Protein AF-A0A914X8B9-F1 (afdb_monomer_lite)

Sequence (80 aa):
MDVEEWLRRRLPTLFTKYGAIFMENNITGRVLVEITDTSLCELGILDCDHRQELLHGILREKLRSDLEELTNIASSSRFT

Structure (mmCIF, N/CA/C/O backbone):
data_AF-A0A914X8B9-F1
#
_entry.id   AF-A0A914X8B9-F1
#
loop_
_atom_site.group_PDB
_atom_site.id
_atom_site.type_symbol
_atom_site.label_atom_id
_atom_site.label_alt_id
_atom_site.label_comp_id
_atom_site.label_asym_id
_atom_site.label_entity_id
_atom_site.label_seq_id
_atom_site.pdbx_PDB_ins_code
_atom_site.Cartn_x
_atom_site.Cartn_y
_atom_site.Cartn_z
_atom_site.occupancy
_atom_site.B_iso_or_equiv
_atom_site.auth_seq_id
_atom_site.auth_comp_id
_atom_site.auth_asym_id
_atom_site.auth_atom_id
_atom_site.pdbx_PDB_model_num
ATOM 1 N N . MET A 1 1 ? -9.007 9.403 2.077 1.00 76.44 1 MET A N 1
ATOM 2 C CA . MET A 1 1 ? -7.916 9.554 1.091 1.00 76.44 1 MET A CA 1
ATOM 3 C C . MET A 1 1 ? -8.125 8.483 0.042 1.00 76.44 1 MET A C 1
ATOM 5 O O . MET A 1 1 ? -8.450 7.367 0.432 1.00 76.44 1 MET A O 1
ATOM 9 N N . ASP A 1 2 ? -8.034 8.829 -1.239 1.00 90.00 2 ASP A N 1
ATOM 10 C CA . ASP A 1 2 ? -8.171 7.853 -2.328 1.00 90.00 2 ASP A CA 1
ATOM 11 C C . ASP A 1 2 ? -6.907 6.974 -2.453 1.00 90.00 2 ASP A C 1
ATOM 13 O O . ASP A 1 2 ? -5.830 7.382 -2.007 1.00 90.00 2 ASP A O 1
ATOM 17 N N . VAL A 1 3 ? -7.019 5.773 -3.035 1.00 93.94 3 VAL A N 1
ATOM 18 C CA . VAL A 1 3 ? -5.888 4.841 -3.216 1.00 93.94 3 VAL A CA 1
ATOM 19 C C . VAL A 1 3 ? -4.792 5.454 -4.083 1.00 93.94 3 VAL A C 1
ATOM 21 O O . VAL A 1 3 ? -3.611 5.291 -3.771 1.00 93.94 3 VAL A O 1
ATOM 24 N N . GLU A 1 4 ? -5.159 6.209 -5.121 1.00 94.75 4 GLU A N 1
ATOM 25 C CA . GLU A 1 4 ? -4.203 6.901 -5.988 1.00 94.75 4 GLU A CA 1
ATOM 26 C C . GLU A 1 4 ? -3.370 7.910 -5.196 1.00 94.75 4 GLU A C 1
ATOM 28 O O . GLU A 1 4 ? -2.137 7.934 -5.262 1.00 94.75 4 GLU A O 1
ATOM 33 N N . GLU A 1 5 ? -4.056 8.736 -4.410 1.00 95.38 5 GLU A N 1
ATOM 34 C CA . GLU A 1 5 ? -3.438 9.766 -3.590 1.00 95.38 5 GLU A CA 1
ATOM 35 C C . GLU A 1 5 ? -2.551 9.153 -2.503 1.00 95.38 5 GLU A C 1
ATOM 37 O O . GLU A 1 5 ? -1.430 9.622 -2.281 1.00 95.38 5 GLU A O 1
ATOM 42 N N . TRP A 1 6 ? -3.027 8.090 -1.853 1.00 95.50 6 TRP A N 1
ATOM 43 C CA . TRP A 1 6 ? -2.267 7.356 -0.851 1.00 95.50 6 TRP A CA 1
ATOM 44 C C . TRP A 1 6 ? -0.977 6.782 -1.443 1.00 95.50 6 TRP A C 1
ATOM 46 O O . TRP A 1 6 ? 0.108 7.051 -0.919 1.00 95.50 6 TRP A O 1
ATOM 56 N N . LEU A 1 7 ? -1.074 6.063 -2.565 1.00 96.62 7 LEU A N 1
ATOM 57 C CA . LEU A 1 7 ? 0.068 5.410 -3.200 1.00 96.62 7 LEU A CA 1
ATOM 58 C C . LEU A 1 7 ? 1.093 6.451 -3.668 1.00 96.62 7 LEU A C 1
ATOM 60 O O . LEU A 1 7 ? 2.282 6.324 -3.375 1.00 96.62 7 LEU A O 1
ATOM 64 N N . ARG A 1 8 ? 0.632 7.541 -4.296 1.00 97.00 8 ARG A N 1
ATOM 65 C CA . ARG A 1 8 ? 1.486 8.656 -4.734 1.00 97.00 8 ARG A CA 1
ATOM 66 C C . ARG A 1 8 ? 2.214 9.336 -3.574 1.00 97.00 8 ARG A C 1
ATOM 68 O O . ARG A 1 8 ? 3.387 9.671 -3.710 1.00 97.00 8 ARG A O 1
ATOM 75 N N . ARG A 1 9 ? 1.534 9.574 -2.447 1.00 96.00 9 ARG A N 1
ATOM 76 C CA . ARG A 1 9 ? 2.108 10.301 -1.299 1.00 96.00 9 ARG A CA 1
ATOM 77 C C . ARG A 1 9 ? 3.017 9.435 -0.435 1.00 96.00 9 ARG A C 1
ATOM 79 O O . ARG A 1 9 ? 3.999 9.942 0.100 1.00 96.00 9 ARG A O 1
ATOM 86 N N . ARG A 1 10 ? 2.659 8.167 -0.226 1.00 95.12 10 ARG A N 1
ATOM 87 C CA . ARG A 1 10 ? 3.365 7.276 0.708 1.00 95.12 10 ARG A CA 1
ATOM 88 C C . ARG A 1 10 ? 4.461 6.463 0.037 1.00 95.12 10 ARG A C 1
ATOM 90 O O . ARG A 1 10 ? 5.466 6.198 0.686 1.00 95.12 10 ARG A O 1
ATOM 97 N N . LEU A 1 11 ? 4.268 6.088 -1.226 1.00 96.75 11 LEU A N 1
ATOM 98 C CA . LEU A 1 11 ? 5.135 5.173 -1.965 1.00 96.75 11 LEU A CA 1
ATOM 99 C C . LEU A 1 11 ? 5.378 5.703 -3.395 1.00 96.75 11 LEU A C 1
ATOM 101 O O . LEU A 1 11 ? 5.045 5.025 -4.367 1.00 96.75 11 LEU A O 1
ATOM 105 N N . PRO A 1 12 ? 5.953 6.912 -3.571 1.00 97.56 12 PRO A N 1
ATOM 106 C CA . PRO A 1 12 ? 6.048 7.576 -4.879 1.00 97.56 12 PRO A CA 1
ATOM 107 C C . PRO A 1 12 ? 6.815 6.757 -5.932 1.00 97.56 12 PRO A C 1
ATOM 109 O O . PRO A 1 12 ? 6.458 6.749 -7.114 1.00 97.56 12 PRO A O 1
ATOM 112 N N . THR A 1 13 ? 7.840 6.014 -5.508 1.00 97.75 13 THR A N 1
ATOM 113 C CA . THR A 1 13 ? 8.607 5.121 -6.387 1.00 97.75 13 THR A CA 1
ATOM 114 C C . THR A 1 13 ? 7.744 3.973 -6.908 1.00 97.75 13 THR A C 1
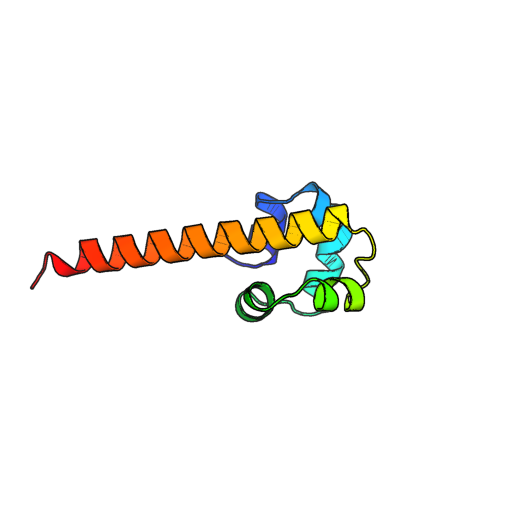ATOM 116 O O . THR A 1 13 ? 7.783 3.664 -8.098 1.00 97.75 13 THR A O 1
ATOM 119 N N . LEU A 1 14 ? 6.923 3.367 -6.046 1.00 97.44 14 LEU A N 1
ATOM 120 C CA . LEU A 1 14 ? 6.026 2.276 -6.431 1.00 97.44 14 LEU A CA 1
ATOM 121 C C . LEU A 1 14 ? 4.801 2.790 -7.183 1.00 97.44 14 LEU A C 1
ATOM 123 O O . LEU A 1 14 ? 4.347 2.122 -8.103 1.00 97.44 14 LEU A O 1
ATOM 127 N N . PHE A 1 15 ? 4.324 4.000 -6.883 1.00 97.81 15 PHE A N 1
ATOM 128 C CA . PHE A 1 15 ? 3.304 4.680 -7.680 1.00 97.81 15 PHE A CA 1
ATOM 129 C C . PHE A 1 15 ? 3.749 4.836 -9.136 1.00 97.81 15 PHE A C 1
ATOM 131 O O . PHE A 1 15 ? 2.988 4.542 -10.051 1.00 97.81 15 PHE A O 1
ATOM 138 N N . THR A 1 16 ? 5.003 5.233 -9.359 1.00 97.62 16 THR A N 1
ATOM 139 C CA . THR A 1 16 ? 5.551 5.388 -10.716 1.00 97.62 16 THR A CA 1
ATOM 140 C C . THR A 1 16 ? 5.571 4.061 -11.485 1.00 97.62 16 THR A C 1
ATOM 142 O O . THR A 1 16 ? 5.362 4.053 -12.694 1.00 97.62 16 THR A O 1
ATOM 145 N N . LYS A 1 17 ? 5.799 2.935 -10.796 1.00 97.69 17 LYS A N 1
ATOM 146 C CA . LYS A 1 17 ? 5.881 1.602 -11.417 1.00 97.69 17 LYS A CA 1
ATOM 147 C C . LYS A 1 17 ? 4.518 0.926 -11.584 1.00 97.69 17 LYS A C 1
ATOM 149 O O . LYS A 1 17 ? 4.267 0.300 -12.605 1.00 97.69 17 LYS A O 1
ATOM 154 N N . TYR A 1 18 ? 3.664 1.027 -10.571 1.00 97.81 18 TYR A N 1
ATOM 155 C CA . TYR A 1 18 ? 2.469 0.195 -10.411 1.00 97.81 18 TYR A CA 1
ATOM 156 C C . TYR A 1 18 ? 1.178 1.004 -10.291 1.00 97.81 18 TYR A C 1
ATOM 158 O O . TYR A 1 18 ? 0.104 0.415 -10.247 1.00 97.81 18 TYR A O 1
ATOM 166 N N . GLY A 1 19 ? 1.243 2.338 -10.274 1.00 96.31 19 GLY A N 1
ATOM 167 C CA . GLY A 1 19 ? 0.063 3.194 -10.149 1.00 96.31 19 GLY A CA 1
ATOM 168 C C . GLY A 1 19 ? -0.998 2.883 -11.202 1.00 96.31 19 GLY A C 1
ATOM 169 O O . GLY A 1 19 ? -2.161 2.718 -10.847 1.00 96.31 19 GLY A O 1
ATOM 170 N N . ALA A 1 20 ? -0.591 2.694 -12.463 1.00 96.69 20 ALA A N 1
ATOM 171 C CA . ALA A 1 20 ? -1.497 2.294 -13.541 1.00 96.69 20 ALA A CA 1
ATOM 172 C C . ALA A 1 20 ? -2.206 0.962 -13.244 1.00 96.69 20 ALA A C 1
ATOM 174 O O . ALA A 1 20 ? -3.423 0.900 -13.353 1.00 96.69 20 ALA A O 1
ATOM 175 N N . ILE A 1 21 ? -1.482 -0.055 -12.755 1.00 96.56 21 ILE A N 1
ATOM 176 C CA . ILE A 1 21 ? -2.053 -1.366 -12.400 1.00 96.56 21 ILE A CA 1
ATOM 177 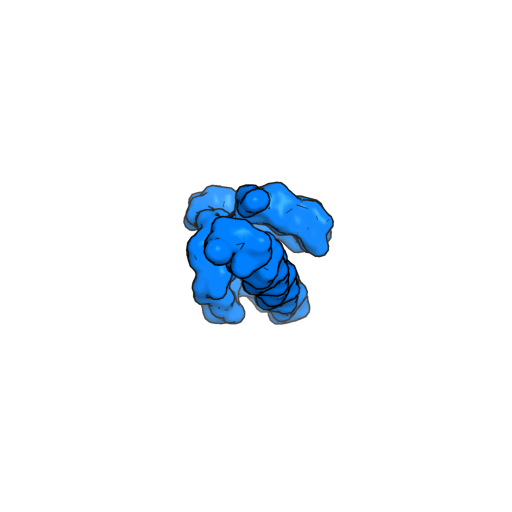C C . ILE A 1 21 ? -3.158 -1.213 -11.349 1.00 96.56 21 ILE A C 1
ATOM 179 O O . ILE A 1 21 ? -4.225 -1.811 -11.484 1.00 96.56 21 ILE A O 1
ATOM 183 N N . PHE A 1 22 ? -2.932 -0.391 -10.320 1.00 95.50 22 PHE A N 1
ATOM 184 C CA . PHE A 1 22 ? -3.932 -0.143 -9.278 1.00 95.50 22 PHE A CA 1
ATOM 185 C C . PHE A 1 22 ? -5.173 0.579 -9.826 1.00 95.50 22 PHE A C 1
ATOM 187 O O . PHE A 1 22 ? -6.288 0.237 -9.432 1.00 95.50 22 PHE A O 1
ATOM 194 N N . MET A 1 23 ? -5.004 1.536 -10.747 1.00 94.88 23 MET A N 1
ATOM 195 C CA . MET A 1 23 ? -6.130 2.266 -11.346 1.00 94.88 23 MET A CA 1
ATOM 196 C C . MET A 1 23 ? -6.915 1.411 -12.344 1.00 94.88 23 MET A C 1
ATOM 198 O O . MET A 1 23 ? -8.140 1.369 -12.291 1.00 94.88 23 MET A O 1
ATOM 202 N N . GLU A 1 24 ? -6.225 0.689 -13.226 1.00 96.12 24 GLU A N 1
ATOM 203 C CA . GLU A 1 24 ? -6.834 -0.161 -14.257 1.00 96.12 24 GLU A CA 1
ATOM 204 C C . GLU A 1 24 ? -7.636 -1.317 -13.646 1.00 96.12 24 GLU A C 1
ATOM 206 O O . GLU A 1 24 ? -8.710 -1.658 -14.139 1.00 96.12 24 GLU A O 1
ATOM 211 N N . ASN A 1 25 ? -7.164 -1.872 -12.525 1.00 94.62 25 ASN A N 1
ATOM 212 C CA . ASN A 1 25 ? -7.883 -2.902 -11.772 1.00 94.62 25 ASN A CA 1
ATOM 213 C C . ASN A 1 25 ? -8.923 -2.325 -10.794 1.00 94.62 25 ASN A C 1
ATOM 215 O O . ASN A 1 25 ? -9.524 -3.079 -10.031 1.00 94.62 25 ASN A O 1
ATOM 219 N N . ASN A 1 26 ? -9.158 -1.005 -10.811 1.00 92.88 26 ASN A N 1
ATOM 220 C CA . ASN A 1 26 ? -10.103 -0.303 -9.936 1.00 92.88 26 ASN A CA 1
ATOM 221 C C . ASN A 1 26 ? -9.922 -0.666 -8.451 1.00 92.88 26 ASN A C 1
ATOM 223 O O . ASN A 1 26 ? -10.891 -0.931 -7.731 1.00 92.88 26 ASN A O 1
ATOM 227 N N . ILE A 1 27 ? -8.671 -0.705 -7.983 1.00 93.12 27 ILE A N 1
ATOM 228 C CA . ILE A 1 27 ? -8.367 -1.034 -6.590 1.00 93.12 27 ILE A CA 1
ATOM 229 C C . ILE A 1 27 ? -8.876 0.096 -5.692 1.00 93.12 27 ILE A C 1
ATOM 231 O O . ILE A 1 27 ? -8.279 1.165 -5.594 1.00 93.12 27 ILE A O 1
ATOM 235 N N . THR A 1 28 ? -9.997 -0.153 -5.018 1.00 92.88 28 THR A N 1
ATOM 236 C CA . THR A 1 28 ? -10.584 0.773 -4.040 1.00 92.88 28 THR A CA 1
ATOM 237 C C . THR A 1 28 ? -9.928 0.624 -2.670 1.00 92.88 28 THR A C 1
ATOM 239 O O . THR A 1 28 ? -9.284 -0.384 -2.388 1.00 92.88 28 THR A O 1
ATOM 242 N N . GLY A 1 29 ? -10.143 1.586 -1.764 1.00 89.69 29 GLY A N 1
ATOM 243 C CA . GLY A 1 29 ? -9.600 1.517 -0.400 1.00 89.69 29 GLY A CA 1
ATOM 244 C C . GLY A 1 29 ? -10.016 0.251 0.362 1.00 89.69 29 GLY A C 1
ATOM 245 O O . GLY A 1 29 ? -9.226 -0.279 1.136 1.00 89.69 29 GLY A O 1
ATOM 246 N N . ARG A 1 30 ? -11.217 -0.284 0.090 1.00 90.75 30 ARG A N 1
ATOM 247 C CA . ARG A 1 30 ? -11.682 -1.561 0.656 1.00 90.75 30 ARG A CA 1
ATOM 248 C C . ARG A 1 30 ? -10.888 -2.750 0.110 1.00 90.75 30 ARG A C 1
ATOM 250 O O . ARG A 1 30 ? -10.454 -3.589 0.881 1.00 90.75 30 ARG A O 1
ATOM 257 N N . VAL A 1 31 ? -10.657 -2.800 -1.200 1.00 92.94 31 VAL A N 1
ATOM 258 C CA . VAL A 1 31 ? -9.862 -3.877 -1.815 1.00 92.94 31 VAL A CA 1
ATOM 259 C C . VAL A 1 31 ? -8.401 -3.784 -1.370 1.00 92.94 31 VAL A C 1
ATOM 261 O O . VAL A 1 31 ? -7.777 -4.793 -1.060 1.00 92.94 31 VAL A O 1
ATOM 264 N N . LEU A 1 32 ? -7.866 -2.564 -1.262 1.00 91.69 32 LEU A N 1
ATOM 265 C CA . LEU A 1 32 ? -6.498 -2.306 -0.821 1.00 91.69 32 LEU A CA 1
ATOM 266 C C . LEU A 1 32 ? -6.219 -2.893 0.568 1.00 91.69 32 LEU A C 1
ATOM 268 O O . LEU A 1 32 ? -5.140 -3.431 0.799 1.00 91.69 32 LEU A O 1
ATOM 272 N N . VAL A 1 33 ? -7.176 -2.816 1.497 1.00 90.69 33 VAL A N 1
ATOM 273 C CA . VAL A 1 33 ? -6.997 -3.390 2.837 1.00 90.69 33 VAL A CA 1
ATOM 274 C C . VAL A 1 33 ? -7.082 -4.919 2.858 1.00 90.69 33 VAL A C 1
ATOM 276 O O . VAL A 1 33 ? -6.596 -5.522 3.811 1.00 90.69 33 VAL A O 1
ATOM 279 N N . GLU A 1 34 ? -7.629 -5.559 1.831 1.00 93.56 34 GLU A N 1
ATOM 280 C CA . GLU A 1 34 ? -7.706 -7.024 1.720 1.00 93.56 34 GLU A CA 1
ATOM 281 C C . GLU A 1 34 ? -6.587 -7.616 0.849 1.00 93.56 34 GLU A C 1
ATOM 283 O O . GLU A 1 34 ? -6.423 -8.834 0.807 1.00 93.56 34 GLU A O 1
ATOM 288 N N . ILE A 1 35 ? -5.790 -6.771 0.184 1.00 94.94 35 ILE A N 1
ATOM 289 C CA . ILE A 1 35 ? -4.680 -7.206 -0.665 1.00 94.94 35 ILE A CA 1
ATOM 290 C C . ILE A 1 35 ? -3.683 -8.071 0.119 1.00 94.94 35 ILE A C 1
ATOM 292 O O . ILE A 1 35 ? -3.218 -7.718 1.207 1.00 94.94 35 ILE A O 1
ATOM 296 N N . THR A 1 36 ? -3.320 -9.197 -0.493 1.00 96.81 36 THR A N 1
ATOM 297 C CA . THR A 1 36 ? -2.303 -10.135 -0.006 1.00 96.81 36 THR A CA 1
ATOM 298 C C . THR A 1 36 ? -1.096 -10.171 -0.944 1.00 96.81 36 THR A C 1
ATOM 300 O O . THR A 1 36 ? -1.150 -9.644 -2.057 1.00 96.81 36 THR A O 1
ATOM 303 N N . ASP A 1 37 ? -0.009 -10.826 -0.524 1.00 97.75 37 ASP A N 1
ATOM 304 C CA . ASP A 1 37 ? 1.152 -11.069 -1.396 1.00 97.75 37 ASP A CA 1
ATOM 305 C C . ASP A 1 37 ? 0.751 -11.780 -2.701 1.00 97.75 37 ASP A C 1
ATOM 307 O O . ASP A 1 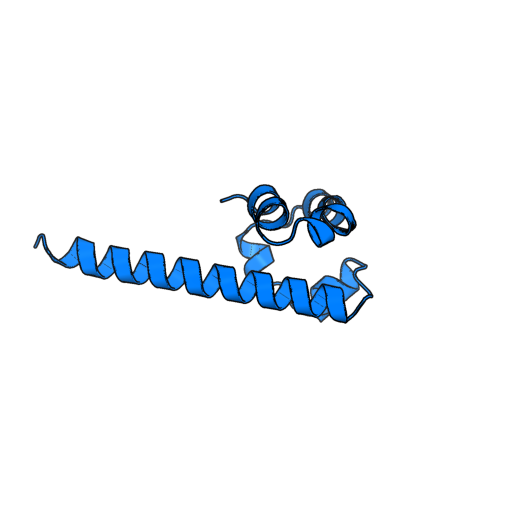37 ? 1.169 -11.374 -3.787 1.00 97.75 37 ASP A O 1
ATOM 311 N N . THR A 1 38 ? -0.141 -12.772 -2.604 1.00 97.75 38 THR A N 1
ATOM 312 C CA . THR A 1 38 ? -0.686 -13.497 -3.757 1.00 97.75 38 THR A CA 1
ATOM 313 C C . THR A 1 38 ? -1.453 -12.566 -4.690 1.00 97.75 38 THR A C 1
ATOM 315 O O . THR A 1 38 ? -1.210 -12.586 -5.892 1.00 97.75 38 THR A O 1
ATOM 318 N N . SER A 1 39 ? -2.306 -11.689 -4.151 1.00 97.19 39 SER A N 1
ATOM 319 C CA . SER A 1 39 ? -3.057 -10.714 -4.956 1.00 97.19 39 SER A CA 1
ATOM 320 C C . SER A 1 39 ? -2.124 -9.783 -5.736 1.00 97.19 39 SER A C 1
ATOM 322 O O . SER A 1 39 ? -2.366 -9.489 -6.901 1.00 97.19 39 SER A O 1
ATOM 324 N N . LEU A 1 40 ? -1.023 -9.337 -5.122 1.00 97.56 40 LEU A N 1
ATOM 325 C CA . LEU A 1 40 ? -0.026 -8.504 -5.801 1.00 97.56 40 LEU A CA 1
ATOM 326 C C . LEU A 1 40 ? 0.724 -9.280 -6.896 1.00 97.56 40 LEU A C 1
ATOM 328 O O . LEU A 1 40 ? 1.006 -8.716 -7.953 1.00 97.56 40 LEU A O 1
ATOM 332 N N . CYS A 1 41 ? 1.015 -10.567 -6.678 1.00 97.38 41 CYS A N 1
ATOM 333 C CA . CYS A 1 41 ? 1.586 -11.429 -7.716 1.00 97.38 41 CYS A C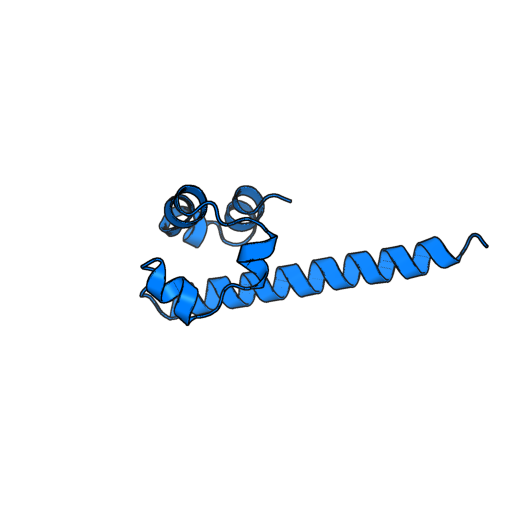A 1
ATOM 334 C C . CYS A 1 41 ? 0.639 -11.581 -8.913 1.00 97.3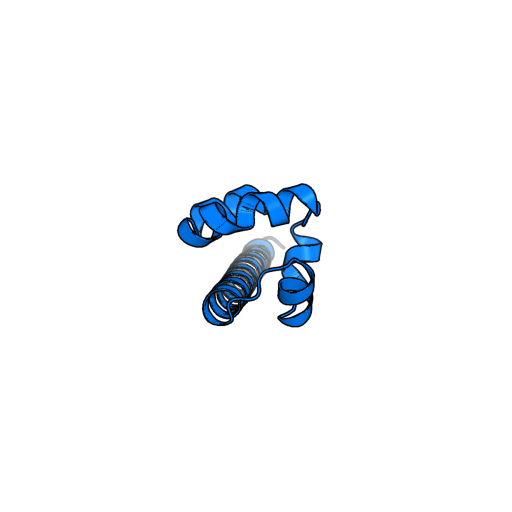8 41 CYS A C 1
ATOM 336 O O . CYS A 1 41 ? 1.080 -11.454 -10.054 1.00 97.38 41 CYS A O 1
ATOM 338 N N . GLU A 1 42 ? -0.650 -11.820 -8.660 1.00 96.88 42 GLU A N 1
ATOM 339 C CA . GLU A 1 42 ? -1.688 -11.955 -9.694 1.00 96.88 42 GLU A CA 1
ATOM 340 C C . GLU A 1 42 ? -1.884 -10.659 -10.495 1.00 96.88 42 GLU A C 1
ATOM 342 O O . GLU A 1 42 ? -2.129 -10.709 -11.697 1.00 96.88 42 GLU A O 1
ATOM 347 N N . LEU A 1 43 ? -1.678 -9.499 -9.863 1.00 95.69 43 LEU A N 1
ATOM 348 C CA . LEU A 1 43 ? -1.645 -8.186 -10.519 1.00 95.69 43 LEU A CA 1
ATOM 349 C C . LEU A 1 43 ? -0.364 -7.936 -11.344 1.00 95.69 43 LEU A C 1
ATOM 351 O O . LEU A 1 43 ? -0.225 -6.880 -11.959 1.00 95.69 43 LEU A O 1
ATOM 355 N N . GLY A 1 44 ? 0.585 -8.877 -11.362 1.00 96.50 44 GLY A N 1
ATOM 356 C CA . GLY A 1 44 ? 1.833 -8.781 -12.125 1.00 96.50 44 GLY A CA 1
ATOM 357 C C . GLY A 1 44 ? 2.997 -8.120 -11.378 1.00 96.50 44 GLY A C 1
ATOM 358 O O . GLY A 1 44 ? 4.034 -7.831 -11.978 1.00 96.50 44 GLY A O 1
ATOM 359 N N . ILE A 1 45 ? 2.878 -7.894 -10.067 1.00 97.50 45 ILE A N 1
ATOM 360 C CA . ILE A 1 45 ? 3.941 -7.311 -9.237 1.00 97.50 45 ILE A CA 1
ATOM 361 C C . ILE A 1 45 ? 4.843 -8.443 -8.728 1.00 97.50 45 ILE A C 1
ATOM 363 O O . ILE A 1 45 ? 4.707 -8.941 -7.613 1.00 97.50 45 ILE A O 1
ATOM 367 N N . LEU A 1 46 ? 5.765 -8.893 -9.581 1.00 97.69 46 LEU A N 1
ATOM 368 C CA . LEU A 1 46 ? 6.577 -10.096 -9.333 1.00 97.69 46 LEU A CA 1
ATOM 369 C C . LEU A 1 46 ? 7.809 -9.866 -8.444 1.00 97.69 46 LEU A C 1
ATOM 371 O O . LEU A 1 46 ? 8.344 -10.822 -7.881 1.00 97.69 46 LEU A O 1
ATOM 375 N N . ASP A 1 47 ? 8.224 -8.616 -8.267 1.00 98.19 47 ASP A N 1
ATOM 376 C CA . ASP A 1 47 ? 9.341 -8.243 -7.399 1.00 98.19 47 ASP A CA 1
ATOM 377 C C . ASP A 1 47 ? 8.942 -8.356 -5.917 1.00 98.19 47 ASP A C 1
ATOM 379 O O . ASP A 1 47 ? 7.993 -7.706 -5.469 1.00 98.19 47 ASP A O 1
ATOM 383 N N . CYS A 1 48 ? 9.638 -9.214 -5.165 1.00 97.94 48 CYS A N 1
ATOM 384 C CA . CYS A 1 48 ? 9.301 -9.500 -3.772 1.00 97.94 48 CYS A CA 1
ATOM 385 C C . CYS A 1 48 ? 9.521 -8.304 -2.844 1.00 97.94 48 CYS A C 1
ATOM 387 O O . CYS A 1 48 ? 8.715 -8.102 -1.936 1.00 97.94 48 CYS A O 1
ATOM 389 N N . ASP A 1 49 ? 10.552 -7.493 -3.085 1.00 98.19 49 ASP A N 1
ATOM 390 C CA . ASP A 1 49 ? 10.855 -6.335 -2.247 1.00 98.19 49 ASP A CA 1
ATOM 391 C C . ASP A 1 49 ? 9.783 -5.260 -2.440 1.00 98.19 49 ASP A C 1
ATOM 393 O O . ASP A 1 49 ? 9.259 -4.714 -1.467 1.00 98.19 49 ASP A O 1
ATOM 397 N N . HIS A 1 50 ? 9.353 -5.032 -3.686 1.00 98.44 50 HIS A N 1
ATOM 398 C CA . HIS A 1 50 ? 8.242 -4.118 -3.955 1.00 98.44 50 HIS A CA 1
ATOM 399 C C . HIS A 1 50 ? 6.919 -4.601 -3.345 1.00 98.44 50 HIS A C 1
ATOM 401 O O . HIS A 1 50 ? 6.156 -3.786 -2.821 1.00 98.44 50 HIS A O 1
ATOM 407 N N . ARG A 1 51 ? 6.621 -5.909 -3.399 1.00 98.31 51 ARG A N 1
ATOM 408 C CA . ARG A 1 51 ? 5.411 -6.452 -2.759 1.00 98.31 51 ARG A CA 1
ATOM 409 C C . ARG A 1 51 ? 5.447 -6.272 -1.249 1.00 98.31 51 ARG A C 1
ATOM 411 O O . ARG A 1 51 ? 4.459 -5.817 -0.674 1.00 98.31 51 ARG A O 1
ATOM 418 N N . GLN A 1 52 ? 6.575 -6.573 -0.610 1.00 98.38 52 GLN A N 1
ATOM 419 C CA . GLN A 1 52 ? 6.729 -6.353 0.826 1.00 98.38 52 GLN A CA 1
ATOM 420 C C . GLN A 1 52 ? 6.583 -4.875 1.193 1.00 98.38 52 GLN A C 1
ATOM 422 O O . GLN A 1 52 ? 5.895 -4.553 2.161 1.00 98.38 52 GLN A O 1
ATOM 427 N N . GLU A 1 53 ? 7.164 -3.967 0.411 1.00 98.31 53 GLU A N 1
ATOM 428 C CA . GLU A 1 53 ? 7.035 -2.528 0.642 1.00 98.31 53 GLU A CA 1
ATOM 429 C C . GLU A 1 53 ? 5.575 -2.051 0.515 1.00 98.31 53 GLU A C 1
ATOM 431 O O . GLU A 1 53 ? 5.099 -1.300 1.372 1.00 98.31 53 GLU A O 1
ATOM 436 N N . LEU A 1 54 ? 4.826 -2.547 -0.479 1.00 98.06 54 LEU A N 1
ATOM 437 C CA . LEU A 1 54 ? 3.385 -2.288 -0.613 1.00 98.06 54 LEU A CA 1
ATOM 438 C C . LEU A 1 54 ? 2.602 -2.801 0.598 1.00 98.06 54 LEU A C 1
ATOM 440 O O . LEU A 1 54 ? 1.840 -2.041 1.196 1.00 98.06 54 LEU A O 1
ATOM 444 N N . LEU A 1 55 ? 2.808 -4.059 0.993 1.00 98.31 55 LEU A N 1
ATOM 445 C CA . LEU A 1 55 ? 2.106 -4.674 2.124 1.00 98.31 55 LEU A CA 1
ATOM 446 C C . LEU A 1 55 ? 2.392 -3.939 3.439 1.00 98.31 55 LEU A C 1
ATOM 448 O O . LEU A 1 55 ? 1.468 -3.654 4.205 1.00 98.31 55 LEU A O 1
ATOM 452 N N . HIS A 1 56 ? 3.648 -3.560 3.684 1.00 97.94 56 HIS A N 1
ATOM 453 C CA . HIS A 1 56 ? 4.017 -2.746 4.840 1.00 97.94 56 HIS A CA 1
ATOM 454 C C . HIS A 1 56 ? 3.389 -1.351 4.785 1.00 97.94 56 HIS A C 1
ATOM 456 O O . HIS A 1 56 ? 2.917 -0.848 5.807 1.00 97.94 56 HIS A O 1
ATOM 462 N N . GLY A 1 57 ? 3.344 -0.723 3.609 1.00 97.12 57 GLY A N 1
ATOM 463 C CA . GLY A 1 57 ? 2.652 0.547 3.411 1.00 97.12 57 GLY A CA 1
ATOM 464 C C . GLY A 1 57 ? 1.169 0.457 3.771 1.00 97.12 57 GLY A C 1
ATOM 465 O O . GLY A 1 57 ? 0.666 1.306 4.509 1.00 97.12 57 GLY A O 1
ATOM 466 N N . ILE A 1 58 ? 0.481 -0.582 3.287 1.00 96.19 58 ILE A N 1
ATOM 467 C CA . ILE A 1 58 ? -0.943 -0.828 3.555 1.00 96.19 58 ILE A CA 1
ATOM 468 C C . ILE A 1 58 ? -1.170 -1.034 5.056 1.00 96.19 58 ILE A C 1
ATOM 470 O O . ILE A 1 58 ? -2.064 -0.419 5.636 1.00 96.19 58 ILE A O 1
ATOM 474 N N . LEU A 1 59 ? -0.337 -1.850 5.711 1.00 96.69 59 LEU A N 1
ATOM 475 C CA . LEU A 1 59 ? -0.427 -2.085 7.154 1.00 96.69 59 LEU A CA 1
ATOM 476 C C . LEU A 1 59 ? -0.258 -0.791 7.961 1.00 96.69 59 LEU A C 1
ATOM 478 O O . LEU A 1 59 ? -1.013 -0.544 8.900 1.00 96.69 59 LEU A O 1
ATOM 482 N N . ARG A 1 60 ? 0.700 0.062 7.586 1.00 95.81 60 ARG A N 1
ATOM 483 C CA . ARG A 1 60 ? 0.911 1.357 8.249 1.00 95.81 60 ARG A CA 1
ATOM 484 C C . ARG A 1 60 ? -0.293 2.284 8.107 1.00 95.81 60 ARG A C 1
ATOM 486 O O . ARG A 1 60 ? -0.623 2.980 9.063 1.00 95.81 60 ARG A O 1
ATOM 493 N N . GLU A 1 61 ? -0.935 2.306 6.941 1.00 94.12 61 GLU A N 1
ATOM 494 C CA . GLU A 1 61 ? -2.126 3.133 6.724 1.00 94.12 61 GLU A CA 1
ATOM 495 C C . GLU A 1 61 ? -3.321 2.635 7.543 1.00 94.12 61 GLU A C 1
ATOM 497 O O . GLU A 1 61 ? -4.012 3.457 8.139 1.00 94.12 61 GLU A O 1
ATOM 502 N N . LYS A 1 62 ? -3.505 1.311 7.658 1.00 93.50 62 LYS A N 1
ATOM 503 C CA . LYS A 1 62 ? -4.517 0.712 8.545 1.00 93.50 62 LYS A CA 1
ATOM 504 C C . LYS A 1 62 ? -4.316 1.149 9.990 1.00 93.50 62 LYS A C 1
ATOM 506 O O . LYS A 1 62 ? -5.201 1.763 10.563 1.00 93.50 62 LYS A O 1
ATOM 511 N N . LEU A 1 63 ? -3.114 0.946 10.534 1.00 95.69 63 LEU A N 1
ATOM 512 C CA . LEU A 1 63 ? -2.799 1.328 11.914 1.00 95.69 63 LEU A CA 1
ATOM 513 C C . LEU A 1 63 ? -3.009 2.827 12.169 1.00 95.69 63 LEU A C 1
ATOM 515 O O . LEU A 1 63 ? -3.470 3.212 13.240 1.00 95.69 63 LEU A O 1
ATOM 519 N N . ARG A 1 64 ? -2.676 3.678 11.188 1.00 94.12 64 ARG A N 1
ATOM 520 C CA . ARG A 1 64 ? -2.932 5.121 11.266 1.00 94.12 64 ARG A CA 1
ATOM 521 C C . ARG A 1 64 ? -4.432 5.412 11.325 1.00 94.12 64 ARG A C 1
ATOM 523 O O . ARG A 1 64 ? -4.847 6.172 12.192 1.00 94.12 64 ARG A O 1
ATOM 530 N N . SER A 1 65 ? -5.216 4.812 10.429 1.00 92.50 65 SER A N 1
ATOM 531 C CA . SER A 1 65 ? -6.671 4.984 10.377 1.00 92.50 65 SER A CA 1
ATOM 532 C C . SER A 1 65 ? -7.342 4.485 11.658 1.00 92.50 65 SER A C 1
ATOM 534 O O . SER A 1 65 ? -8.157 5.201 12.230 1.00 92.50 65 SER A O 1
ATOM 536 N N . ASP A 1 66 ? -6.946 3.310 12.149 1.00 94.62 66 ASP A N 1
ATOM 537 C CA . ASP A 1 66 ? -7.473 2.716 13.380 1.00 94.62 66 ASP A CA 1
ATOM 538 C C . ASP A 1 66 ? -7.178 3.618 14.588 1.00 94.62 66 ASP A C 1
ATOM 540 O O . ASP A 1 66 ? -8.042 3.863 15.428 1.00 94.62 66 ASP A O 1
ATOM 544 N N . LEU A 1 67 ? -5.963 4.174 14.672 1.00 96.38 67 LEU A N 1
ATOM 545 C CA . LEU A 1 67 ? -5.593 5.107 15.738 1.00 96.38 67 LEU A CA 1
ATOM 546 C C . LEU A 1 67 ? -6.388 6.421 15.665 1.00 96.38 67 LEU A C 1
ATOM 548 O O . LEU A 1 67 ? -6.809 6.945 16.701 1.00 96.38 67 LEU A O 1
ATOM 552 N N . GLU A 1 68 ? -6.580 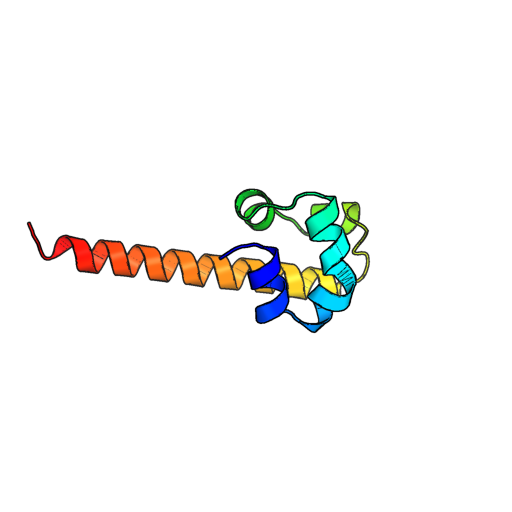6.965 14.461 1.00 94.81 68 GLU A N 1
ATOM 553 C CA . GLU A 1 68 ? -7.387 8.168 14.223 1.00 94.81 68 GLU A CA 1
ATOM 554 C C . GLU A 1 68 ? -8.848 7.937 14.635 1.00 94.81 68 GLU A C 1
ATOM 556 O O . GLU A 1 68 ? -9.430 8.770 15.334 1.00 94.81 68 GLU A O 1
ATOM 561 N N . GLU A 1 69 ? -9.414 6.781 14.287 1.00 94.81 69 GLU A N 1
ATOM 562 C CA . GLU A 1 69 ? -10.770 6.386 14.663 1.00 94.81 69 GLU A CA 1
ATOM 563 C C . GLU A 1 69 ? -10.913 6.204 16.178 1.00 94.81 69 GLU A C 1
ATOM 565 O O . GLU A 1 69 ? -11.808 6.795 16.784 1.00 94.81 69 GLU A O 1
ATOM 570 N N . LEU A 1 70 ? -9.996 5.478 16.826 1.00 95.81 70 LEU A N 1
ATOM 571 C CA . LEU A 1 70 ? -9.992 5.307 18.283 1.00 95.81 70 LEU A CA 1
ATOM 572 C C . LEU A 1 70 ? -9.886 6.647 19.020 1.00 95.81 70 LEU A C 1
ATOM 574 O O . LEU A 1 70 ? -10.584 6.877 20.010 1.00 95.81 70 LEU A O 1
ATOM 578 N N . THR A 1 71 ? -9.042 7.553 18.523 1.00 95.19 71 THR A N 1
ATOM 579 C CA . THR A 1 71 ? -8.901 8.906 19.078 1.00 95.19 71 THR A CA 1
ATOM 580 C C . THR A 1 71 ? -10.197 9.697 18.928 1.00 95.19 71 THR A C 1
ATOM 582 O O . THR A 1 71 ? -10.611 10.375 19.870 1.00 95.19 71 THR A O 1
ATOM 585 N N . ASN A 1 72 ? -10.853 9.590 17.770 1.00 94.69 72 ASN A N 1
ATOM 586 C CA . ASN A 1 72 ? -12.127 10.244 17.496 1.00 94.69 72 ASN A CA 1
ATOM 587 C C . ASN A 1 72 ? -13.265 9.706 18.379 1.00 94.69 72 ASN A C 1
ATOM 589 O O . ASN A 1 72 ? -14.084 10.478 18.881 1.00 94.69 72 ASN A O 1
ATOM 593 N N . ILE A 1 73 ? -13.301 8.394 18.623 1.00 94.19 73 ILE A N 1
ATOM 594 C CA . ILE A 1 73 ? -14.254 7.775 19.552 1.00 94.19 73 ILE A CA 1
ATOM 595 C C . ILE A 1 73 ? -14.017 8.319 20.967 1.00 94.19 73 ILE A C 1
ATOM 597 O O . ILE A 1 73 ? -14.942 8.828 21.600 1.00 94.19 73 ILE A O 1
ATOM 601 N N . ALA A 1 74 ? -12.768 8.305 21.441 1.00 91.25 74 ALA A N 1
ATOM 602 C CA . ALA A 1 74 ? -12.414 8.771 22.781 1.00 91.25 74 ALA A CA 1
ATOM 603 C C . ALA A 1 74 ? -12.647 10.281 22.998 1.00 91.25 74 ALA A C 1
ATOM 605 O O . ALA A 1 74 ? -12.927 10.717 24.117 1.00 91.25 74 ALA A O 1
ATOM 606 N N . SER A 1 75 ? -12.511 11.111 21.960 1.00 87.31 75 SER A N 1
ATOM 607 C CA . SER A 1 75 ? -12.822 12.543 22.034 1.00 87.31 75 SER A CA 1
ATOM 608 C C . SER A 1 75 ? -14.326 12.819 21.985 1.00 87.31 75 SER A C 1
ATOM 610 O O . SER A 1 75 ? -14.786 13.719 22.688 1.00 87.31 75 SER A O 1
ATOM 612 N N . SER A 1 76 ? -15.089 12.017 21.240 1.00 74.88 76 SER A N 1
ATOM 613 C CA . SER A 1 76 ? -16.547 12.148 21.114 1.00 74.88 76 SER A CA 1
ATOM 614 C C . SER A 1 76 ? -17.302 11.712 22.377 1.00 74.88 76 SER A C 1
ATOM 616 O O . SER A 1 76 ? -18.348 12.273 22.686 1.00 74.88 76 SER A O 1
ATOM 618 N N . SER A 1 77 ? -16.750 10.790 23.175 1.00 61.41 77 SER A N 1
ATOM 619 C CA . SER A 1 77 ? -17.337 10.354 24.457 1.00 61.41 77 SER A CA 1
ATOM 620 C C . SER A 1 77 ? -17.265 11.384 25.600 1.00 61.41 77 SER A C 1
ATOM 622 O O . SER A 1 77 ? -17.711 11.090 26.703 1.00 61.41 77 SER A O 1
ATOM 624 N N . ARG A 1 78 ? -16.709 12.587 25.381 1.00 58.47 78 ARG A N 1
ATOM 625 C CA . ARG A 1 78 ? -16.652 13.668 26.391 1.00 58.47 78 ARG A CA 1
ATOM 626 C C . ARG A 1 78 ? -17.865 14.610 26.394 1.00 58.47 78 ARG A C 1
ATOM 628 O O . ARG A 1 78 ? -17.879 15.557 27.175 1.00 58.47 78 ARG A O 1
ATOM 635 N N . PHE A 1 79 ? -18.874 14.343 25.565 1.00 54.81 79 PHE A N 1
ATOM 636 C CA . PHE A 1 79 ? -20.105 15.134 25.476 1.00 54.81 79 PHE A CA 1
ATOM 637 C C . PHE A 1 79 ? -21.365 14.253 25.565 1.00 54.81 79 PHE A C 1
ATOM 639 O O . PHE A 1 79 ? -22.206 14.276 24.672 1.00 54.81 79 PHE A O 1
ATOM 646 N N . THR A 1 80 ? -21.491 13.474 26.639 1.00 47.06 80 THR A N 1
ATOM 647 C CA . THR A 1 80 ? -22.751 12.894 27.152 1.00 47.06 80 THR A CA 1
ATOM 648 C C . THR A 1 80 ? -22.639 12.787 28.660 1.00 47.06 80 THR A C 1
ATOM 650 O O . THR A 1 80 ? -23.604 13.164 29.352 1.00 47.06 80 THR A O 1
#

InterPro domains:
  IPR001660 Sterile alpha motif domain [PF00536] (1-59)
  IPR001660 Sterile alpha motif domain [PS50105] (1-64)
  IPR013761 Sterile alpha motif/pointed domain superfamily [G3DSA:1.10.150.50] (1-71)
  IPR013761 Sterile alpha motif/pointed domain superfamily [SSF47769] (2-63)
  IPR052268 Sterile alpha motif domain-containing protein [PTHR20843] (2-76)

Organism: NCBI:txid2011161

Radius of gyration: 14.88 Å; chains: 1; bounding box: 34×29×41 Å

Foldseek 3Di:
DWPLVLCCVQPVVVCVVCVCLCVVVVPTLVNLLVDDLVNCVVSVVVDPVSSVVSVVSSVVVVVVVVVVVVVVVVVVVVPD

Secondary structure (DSSP, 8-state):
--HHHHHHHH-HHHHHHHHHHHHHTT--HHHHHH--HHHHHHTT---HHHHHHHHHHHHHHHHHHHHHHHHHHHHHTT--

pLDDT: mean 93.09, std 9.54, range [47.06, 98.44]